Protein AF-A0A1M7SKA7-F1 (afdb_monomer)

Foldseek 3Di:
DPPPPVVVVVVVVVVVVVVVCPPDPPPPPPPPPVPPQPPCNVCVVPDPDDDDDPPDDPDDDPPDDDPDPVRVVVVVVVVVVVVVVVVVVVVD

Mean predicted aligned error: 21.11 Å

Organism: NCBI:txid198312

Structure (mmCIF, N/CA/C/O backbone):
data_AF-A0A1M7SKA7-F1
#
_entry.id   AF-A0A1M7SKA7-F1
#
loop_
_atom_site.group_PDB
_atom_site.id
_atom_site.type_symbol
_atom_site.label_atom_id
_atom_site.label_alt_id
_atom_site.label_comp_id
_atom_site.label_asym_id
_atom_site.label_entity_id
_atom_site.label_seq_id
_atom_site.pdbx_PDB_ins_code
_atom_site.Cartn_x
_atom_site.Cartn_y
_atom_site.Cartn_z
_atom_site.occupancy
_atom_site.B_iso_or_equiv
_atom_site.auth_seq_id
_atom_site.auth_comp_id
_atom_site.auth_asym_id
_atom_site.auth_atom_id
_atom_site.pdbx_PDB_model_num
ATOM 1 N N . MET A 1 1 ? 56.847 -32.727 5.640 1.00 48.59 1 MET A N 1
ATOM 2 C CA . MET A 1 1 ? 57.037 -31.491 4.846 1.00 48.59 1 MET A CA 1
ATOM 3 C C . MET A 1 1 ? 55.929 -31.414 3.794 1.00 48.59 1 MET A C 1
ATOM 5 O O . MET A 1 1 ? 56.081 -32.016 2.743 1.00 48.59 1 MET A O 1
ATOM 9 N N . LYS A 1 2 ? 54.770 -30.818 4.116 1.00 53.91 2 LYS A N 1
ATOM 10 C CA . LYS A 1 2 ? 53.616 -30.645 3.194 1.00 53.91 2 LYS A CA 1
ATOM 11 C C . LYS A 1 2 ? 52.680 -29.482 3.579 1.0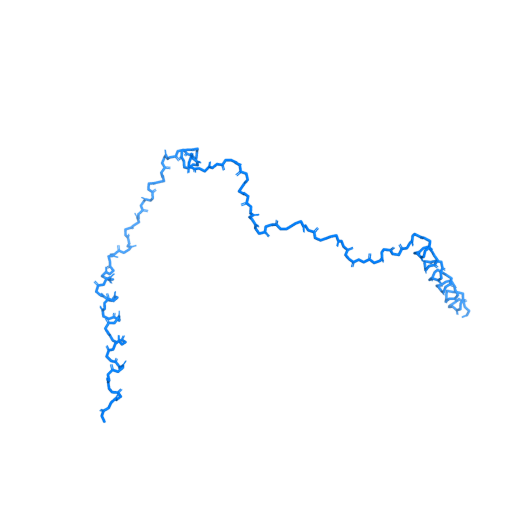0 53.91 2 LYS A C 1
ATOM 13 O O . LYS A 1 2 ? 51.654 -29.295 2.947 1.00 53.91 2 LYS A O 1
ATOM 18 N N . THR A 1 3 ? 53.026 -28.693 4.597 1.00 56.12 3 THR A N 1
ATOM 19 C CA . THR A 1 3 ? 52.176 -27.609 5.123 1.00 56.12 3 THR A CA 1
ATOM 20 C C . THR A 1 3 ? 52.711 -26.206 4.826 1.00 56.12 3 THR A C 1
ATOM 22 O O . THR A 1 3 ? 52.071 -25.228 5.187 1.00 56.12 3 THR A O 1
ATOM 25 N N . CYS A 1 4 ? 53.849 -26.074 4.136 1.00 56.56 4 CYS A N 1
ATOM 26 C CA . CYS A 1 4 ? 54.456 -24.766 3.855 1.00 56.56 4 CYS A CA 1
ATOM 27 C C . CYS A 1 4 ? 53.928 -24.089 2.576 1.00 56.56 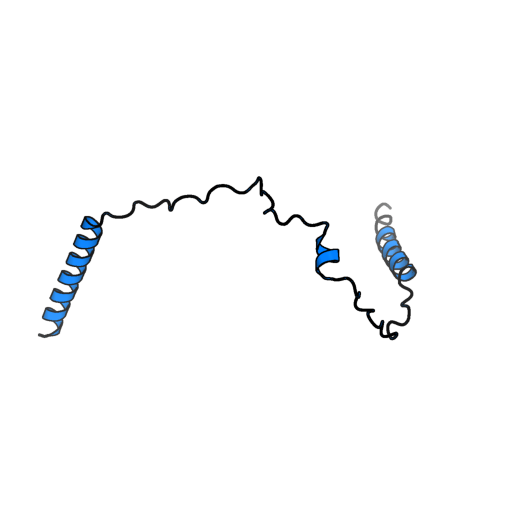4 CYS A C 1
ATOM 29 O O . CYS A 1 4 ? 54.203 -22.915 2.369 1.00 56.56 4 CYS A O 1
ATOM 31 N N . THR A 1 5 ? 53.159 -24.788 1.734 1.00 58.03 5 THR A N 1
ATOM 32 C CA . THR A 1 5 ? 52.701 -24.259 0.433 1.00 58.03 5 THR A CA 1
ATOM 33 C C . THR A 1 5 ? 51.522 -23.284 0.551 1.00 58.03 5 THR A C 1
ATOM 35 O O . THR A 1 5 ? 51.346 -22.432 -0.311 1.00 58.03 5 THR A O 1
ATOM 38 N N . ASN A 1 6 ? 50.749 -23.336 1.641 1.00 54.72 6 ASN A N 1
ATOM 39 C CA . ASN A 1 6 ? 49.543 -22.508 1.787 1.00 54.72 6 ASN A CA 1
ATOM 40 C C . ASN A 1 6 ? 49.825 -21.089 2.311 1.00 54.72 6 ASN A C 1
ATOM 42 O O . ASN A 1 6 ? 48.977 -20.214 2.180 1.00 54.72 6 ASN A O 1
ATOM 46 N N . LEU A 1 7 ? 51.006 -20.839 2.893 1.00 56.47 7 LEU A N 1
ATOM 47 C CA . LEU A 1 7 ? 51.341 -19.533 3.475 1.00 56.47 7 LEU A CA 1
ATOM 48 C C . LEU A 1 7 ? 51.777 -18.507 2.410 1.00 56.47 7 LEU A C 1
ATOM 50 O O . LEU A 1 7 ? 51.608 -17.307 2.595 1.00 56.47 7 LEU A O 1
ATOM 54 N N . THR A 1 8 ? 52.313 -18.964 1.276 1.00 57.94 8 THR A N 1
ATOM 55 C CA . THR A 1 8 ? 52.865 -18.085 0.230 1.00 57.94 8 THR A CA 1
ATOM 56 C C . THR A 1 8 ? 51.781 -17.376 -0.592 1.00 57.94 8 THR A C 1
ATOM 58 O O . THR A 1 8 ? 52.014 -16.280 -1.093 1.00 57.94 8 THR A O 1
ATOM 61 N N . ILE A 1 9 ? 50.578 -17.950 -0.689 1.00 58.59 9 ILE A N 1
ATOM 62 C CA . ILE A 1 9 ? 49.481 -17.396 -1.504 1.00 58.59 9 ILE A CA 1
ATOM 63 C C . ILE A 1 9 ? 48.879 -16.130 -0.867 1.00 58.59 9 ILE A C 1
ATOM 65 O O . ILE A 1 9 ? 48.485 -15.217 -1.586 1.00 58.59 9 ILE A O 1
ATOM 69 N N . LEU A 1 10 ? 48.880 -16.020 0.467 1.00 56.41 10 LEU A N 1
ATOM 70 C CA . LEU A 1 10 ? 48.329 -14.857 1.177 1.00 56.41 10 LEU A CA 1
ATOM 71 C C . LEU A 1 10 ? 49.213 -13.599 1.051 1.00 56.41 10 LEU A C 1
ATOM 73 O O . LEU A 1 10 ? 48.710 -12.482 1.066 1.00 56.41 10 LEU A O 1
ATOM 77 N N . VAL A 1 11 ? 50.533 -13.763 0.912 1.00 59.84 11 VAL A N 1
ATOM 78 C CA . VAL A 1 11 ? 51.482 -12.636 0.798 1.00 59.84 11 VAL A CA 1
ATOM 79 C C . VAL A 1 11 ? 51.496 -12.032 -0.610 1.00 59.84 11 VAL A C 1
ATOM 81 O O . VAL A 1 11 ? 51.723 -10.832 -0.761 1.00 59.84 11 VAL A O 1
ATOM 84 N N . GLY A 1 12 ? 51.219 -12.835 -1.643 1.00 56.84 12 GLY A N 1
ATOM 85 C CA . GLY A 1 12 ? 51.199 -12.366 -3.030 1.00 56.84 12 GLY A CA 1
ATOM 86 C C . GLY A 1 12 ? 50.094 -11.345 -3.308 1.00 56.84 12 GLY A C 1
ATOM 87 O O . GLY A 1 12 ? 50.342 -10.353 -3.987 1.00 56.84 12 GLY A O 1
ATOM 88 N N . THR A 1 13 ? 48.904 -11.536 -2.731 1.00 58.47 13 THR A N 1
ATOM 89 C CA . THR A 1 13 ? 47.748 -10.653 -2.962 1.00 58.47 13 THR A CA 1
ATOM 90 C C . THR A 1 13 ? 47.901 -9.285 -2.293 1.00 58.47 13 THR A C 1
ATOM 92 O O . THR A 1 13 ? 47.480 -8.273 -2.852 1.00 58.47 13 THR A O 1
ATOM 95 N N . ALA A 1 14 ? 48.568 -9.226 -1.135 1.00 58.22 14 ALA A N 1
ATOM 96 C CA . ALA A 1 14 ? 48.870 -7.969 -0.450 1.00 58.22 14 ALA A CA 1
ATOM 97 C C . ALA A 1 14 ? 49.903 -7.120 -1.218 1.00 58.22 14 ALA A C 1
ATOM 99 O O . ALA A 1 14 ? 49.749 -5.902 -1.308 1.00 58.22 14 ALA A O 1
ATOM 100 N N . LEU A 1 15 ? 50.919 -7.750 -1.827 1.00 57.19 15 LEU A N 1
ATOM 101 C CA . LEU A 1 15 ? 51.903 -7.037 -2.655 1.00 57.19 15 LEU A CA 1
ATOM 102 C C . LEU A 1 15 ? 51.311 -6.555 -3.990 1.00 57.19 15 LEU A C 1
ATOM 104 O O . LEU A 1 15 ? 51.686 -5.481 -4.456 1.00 57.19 15 LEU A O 1
ATOM 108 N N . THR A 1 16 ? 50.367 -7.291 -4.592 1.00 58.44 16 THR A N 1
ATOM 109 C CA . THR A 1 16 ? 49.684 -6.841 -5.821 1.00 58.44 16 THR A CA 1
ATOM 110 C C . THR A 1 16 ? 48.701 -5.696 -5.576 1.00 58.44 16 THR A C 1
ATOM 112 O O . THR A 1 16 ? 48.553 -4.848 -6.451 1.00 58.44 16 THR A O 1
ATOM 115 N N . LEU A 1 17 ? 48.079 -5.615 -4.391 1.00 53.59 17 LEU A N 1
ATOM 116 C CA . LEU A 1 17 ? 47.268 -4.450 -4.007 1.00 53.59 17 LEU A CA 1
ATOM 117 C C . LEU A 1 17 ? 48.136 -3.212 -3.746 1.00 53.59 17 LEU A C 1
ATOM 119 O O . LEU A 1 17 ? 47.762 -2.115 -4.145 1.00 53.59 17 LEU A O 1
ATOM 123 N N . ALA A 1 18 ? 49.319 -3.382 -3.148 1.00 55.66 18 ALA A N 1
ATOM 124 C CA . ALA A 1 18 ? 50.261 -2.281 -2.939 1.00 55.66 18 ALA A CA 1
ATOM 125 C C . ALA A 1 18 ? 50.892 -1.767 -4.252 1.00 55.66 18 ALA A C 1
ATOM 127 O O . ALA A 1 18 ? 51.275 -0.604 -4.335 1.00 55.66 18 ALA A O 1
ATOM 128 N N . ALA A 1 19 ? 50.971 -2.603 -5.294 1.00 53.59 19 ALA A N 1
ATOM 129 C CA . ALA A 1 19 ? 51.449 -2.207 -6.622 1.00 53.59 19 ALA A CA 1
ATOM 130 C C . ALA A 1 19 ? 50.352 -1.621 -7.537 1.00 53.59 19 ALA A C 1
ATOM 132 O O . ALA A 1 19 ? 50.674 -1.022 -8.560 1.00 53.59 19 ALA A O 1
ATOM 133 N N . CYS A 1 20 ? 49.072 -1.756 -7.172 1.00 57.38 20 CYS A N 1
ATOM 134 C CA . CYS A 1 20 ? 47.930 -1.124 -7.849 1.00 57.38 20 CYS A CA 1
ATOM 135 C C . CYS A 1 20 ? 47.339 0.036 -7.018 1.00 57.38 20 CYS A C 1
ATOM 137 O O . CYS A 1 20 ? 46.184 0.411 -7.181 1.00 57.38 20 CYS A O 1
ATOM 139 N N . GLY A 1 21 ? 48.134 0.584 -6.097 1.00 57.34 21 GLY A N 1
ATOM 140 C CA . GLY A 1 21 ? 47.725 1.622 -5.155 1.00 57.34 21 GLY A CA 1
ATOM 141 C C . GLY A 1 21 ? 48.887 2.537 -4.793 1.00 57.34 21 GLY A C 1
ATOM 142 O O . GLY A 1 21 ? 49.104 2.825 -3.620 1.00 57.34 21 GLY A O 1
ATOM 143 N N . SER A 1 22 ? 49.662 2.973 -5.793 1.00 52.19 22 SER A N 1
ATOM 144 C CA . SER A 1 22 ? 50.428 4.210 -5.645 1.00 52.19 22 SER A CA 1
ATOM 145 C C . SER A 1 22 ? 49.388 5.305 -5.469 1.00 52.19 22 SER A C 1
ATOM 147 O O . SER A 1 22 ? 48.756 5.686 -6.449 1.00 52.19 22 SER A O 1
ATOM 149 N N . SER A 1 23 ? 49.138 5.708 -4.224 1.00 62.06 23 SER A N 1
ATOM 150 C CA . SER A 1 23 ? 48.251 6.814 -3.893 1.00 62.06 23 SER A CA 1
ATOM 151 C C . SER A 1 23 ? 48.713 8.046 -4.663 1.00 62.06 23 SER A C 1
ATOM 153 O O . SER A 1 23 ? 49.666 8.712 -4.264 1.00 62.06 23 SER A O 1
ATOM 155 N N . ASP A 1 24 ? 48.074 8.294 -5.802 1.00 60.62 24 ASP A N 1
ATOM 156 C CA . ASP A 1 24 ? 48.073 9.602 -6.427 1.00 60.62 24 ASP A CA 1
ATOM 157 C C . ASP A 1 24 ? 47.493 10.566 -5.389 1.00 60.62 24 ASP A C 1
ATOM 159 O O . ASP A 1 24 ? 46.558 10.222 -4.659 1.00 60.62 24 ASP A O 1
ATOM 163 N N . ASP A 1 25 ? 48.147 11.707 -5.225 1.00 58.56 25 ASP A N 1
ATOM 164 C CA . ASP A 1 25 ? 47.822 12.708 -4.221 1.00 58.56 25 ASP A CA 1
ATOM 165 C C . ASP A 1 25 ? 46.348 13.128 -4.365 1.00 58.56 25 ASP A C 1
ATOM 167 O O . ASP A 1 25 ? 45.980 13.908 -5.239 1.00 58.56 25 ASP A O 1
ATOM 171 N N . ALA A 1 26 ? 45.479 12.587 -3.507 1.00 58.81 26 ALA A N 1
ATOM 172 C CA . ALA A 1 26 ? 44.034 12.823 -3.544 1.00 58.81 26 ALA A CA 1
ATOM 173 C C . ALA A 1 26 ? 43.639 14.236 -3.061 1.00 58.81 26 ALA A C 1
ATOM 175 O O . ALA A 1 26 ? 42.499 14.450 -2.654 1.00 58.81 26 ALA A O 1
ATOM 176 N N . SER A 1 27 ? 44.575 15.191 -3.061 1.00 61.72 27 SER A N 1
ATOM 177 C CA . SER A 1 27 ? 44.328 16.588 -2.687 1.00 61.72 27 SER A CA 1
ATOM 178 C C . SER A 1 27 ? 43.986 17.467 -3.890 1.00 61.72 27 SER A C 1
ATOM 180 O O . SER A 1 27 ? 43.755 18.666 -3.725 1.00 61.72 27 SER A O 1
ATOM 182 N N . VAL A 1 28 ? 43.941 16.907 -5.102 1.00 63.88 28 VAL A N 1
ATOM 183 C CA . VAL A 1 28 ? 43.313 17.590 -6.233 1.00 63.88 28 VAL A CA 1
ATOM 184 C C . VAL A 1 28 ? 41.805 17.519 -6.016 1.00 63.88 28 VAL A C 1
ATOM 186 O O . VAL A 1 28 ? 41.198 16.471 -6.222 1.00 63.88 28 VAL A O 1
ATOM 189 N N . GLU A 1 29 ? 41.198 18.628 -5.584 1.00 65.00 29 GLU A N 1
ATOM 190 C CA . GLU A 1 29 ? 39.745 18.795 -5.652 1.00 65.00 29 GLU A CA 1
ATOM 191 C C . GLU A 1 29 ? 39.340 18.622 -7.116 1.00 65.00 29 GLU A C 1
ATOM 193 O O . GLU A 1 29 ? 39.524 19.515 -7.947 1.00 65.00 29 GLU A O 1
ATOM 198 N N . ALA A 1 30 ? 38.849 17.433 -7.456 1.00 64.94 30 ALA A N 1
ATOM 199 C CA . ALA A 1 30 ? 38.168 17.214 -8.710 1.00 64.94 30 ALA A CA 1
ATOM 200 C C . ALA A 1 30 ? 36.941 18.126 -8.683 1.00 64.94 30 ALA A C 1
ATOM 202 O O . ALA A 1 30 ? 35.947 17.810 -8.028 1.00 64.94 30 ALA A O 1
ATOM 203 N N . THR A 1 31 ? 37.016 19.276 -9.358 1.00 64.50 31 THR A N 1
ATOM 204 C CA . THR A 1 31 ? 35.814 20.002 -9.760 1.00 64.50 31 THR A CA 1
ATOM 205 C C . THR A 1 31 ? 35.006 18.999 -10.557 1.00 64.50 31 THR A C 1
ATOM 207 O O . THR A 1 31 ? 35.374 18.656 -11.680 1.00 64.50 31 THR A O 1
ATOM 210 N N . ALA A 1 32 ? 33.958 18.458 -9.941 1.00 64.62 32 ALA A N 1
ATOM 211 C CA . ALA A 1 32 ? 32.962 17.719 -10.675 1.00 64.62 32 ALA A CA 1
ATOM 212 C C . ALA A 1 32 ? 32.411 18.714 -11.695 1.00 64.62 32 ALA A C 1
ATOM 214 O O . ALA A 1 32 ? 31.692 19.640 -11.322 1.00 64.62 32 ALA A O 1
ATOM 215 N N . ASP A 1 33 ? 32.809 18.562 -12.959 1.00 64.56 33 ASP A N 1
ATOM 216 C CA . ASP A 1 33 ? 32.034 19.075 -14.077 1.00 64.56 33 ASP A CA 1
ATOM 217 C C . ASP A 1 33 ? 30.679 18.400 -13.922 1.00 64.56 33 ASP A C 1
ATOM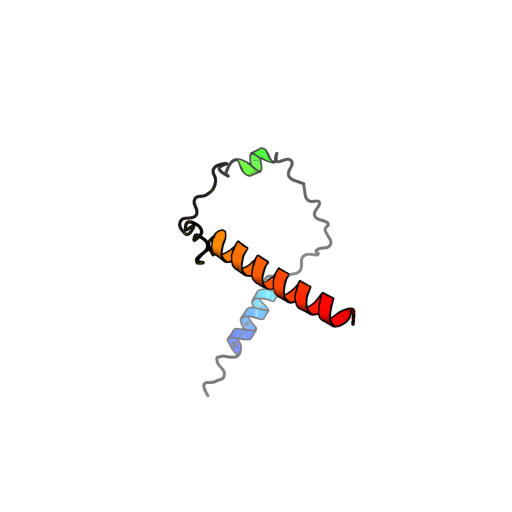 219 O O . ASP A 1 33 ? 30.487 17.241 -14.300 1.00 64.56 33 ASP A O 1
ATOM 223 N N . THR A 1 34 ? 29.774 19.073 -13.211 1.00 67.81 34 THR A N 1
ATOM 224 C CA . THR A 1 34 ? 28.393 18.648 -13.097 1.00 67.81 34 THR A CA 1
ATOM 225 C C . THR A 1 34 ? 27.914 18.599 -14.526 1.00 67.81 34 THR A C 1
ATOM 227 O O . THR A 1 34 ? 27.811 19.640 -15.170 1.00 67.81 34 THR A O 1
ATOM 230 N N . VAL A 1 35 ? 27.756 17.382 -15.036 1.00 70.25 35 VAL A N 1
ATOM 231 C CA . VAL A 1 35 ? 27.311 17.134 -16.397 1.00 70.25 35 VAL A CA 1
ATOM 232 C C . VAL A 1 35 ? 26.119 18.044 -16.676 1.00 70.25 35 VAL A C 1
ATOM 234 O O . VAL A 1 35 ? 25.066 17.900 -16.063 1.00 70.25 35 VAL A O 1
ATOM 237 N N . GLU A 1 36 ? 26.297 18.977 -17.612 1.00 72.44 36 GLU A N 1
ATOM 238 C CA . GLU A 1 36 ? 25.240 19.774 -18.258 1.00 72.44 36 GLU A CA 1
ATOM 239 C C . GLU A 1 36 ? 24.372 18.865 -19.157 1.00 72.44 36 GLU A C 1
ATOM 241 O O . GLU A 1 36 ? 23.932 19.257 -20.232 1.00 72.44 36 GLU A O 1
ATOM 246 N N . MET A 1 37 ? 24.193 17.602 -18.762 1.00 73.12 37 MET A N 1
ATOM 247 C CA . MET A 1 37 ? 23.342 16.642 -19.438 1.00 73.12 37 MET A CA 1
ATOM 248 C C . MET A 1 37 ? 21.950 16.795 -18.826 1.00 73.12 37 MET A C 1
ATOM 250 O O . MET A 1 37 ? 21.794 16.554 -17.622 1.00 73.12 37 MET A O 1
ATOM 254 N N . PRO A 1 38 ? 20.950 17.240 -19.606 1.00 80.69 38 PRO A N 1
ATOM 255 C CA . PRO A 1 38 ? 19.584 17.358 -19.127 1.00 80.69 38 PRO A CA 1
ATOM 256 C C . PRO A 1 38 ? 19.120 16.034 -18.516 1.00 80.69 38 PRO A C 1
ATOM 258 O O . PRO A 1 38 ? 19.461 14.961 -19.015 1.00 80.69 38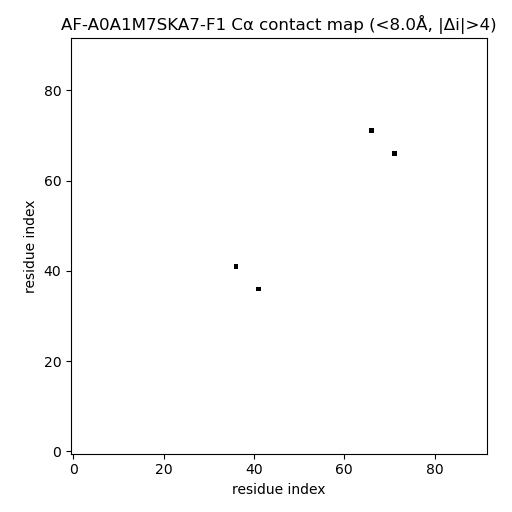 PRO A O 1
ATOM 261 N N . ALA A 1 39 ? 18.325 16.103 -17.446 1.00 80.62 39 ALA A N 1
ATOM 262 C CA . ALA A 1 39 ? 17.813 14.909 -16.772 1.00 80.62 39 ALA A CA 1
ATOM 263 C C . ALA A 1 39 ? 17.087 13.969 -17.750 1.00 80.62 39 ALA A C 1
ATOM 265 O O . ALA A 1 39 ? 17.203 12.754 -17.634 1.00 80.62 39 ALA A O 1
ATOM 266 N N . ASP A 1 40 ? 16.408 14.536 -18.745 1.00 77.69 40 ASP A N 1
ATOM 267 C CA . ASP A 1 40 ? 15.703 13.801 -19.792 1.00 77.69 40 ASP A CA 1
ATOM 268 C C . ASP A 1 40 ? 16.647 12.954 -20.668 1.00 77.69 40 ASP A C 1
ATOM 270 O O . ASP A 1 40 ? 16.323 11.816 -20.990 1.00 77.69 40 ASP A O 1
ATOM 274 N N . GLU A 1 41 ? 17.846 13.454 -20.990 1.00 80.31 41 GLU A N 1
ATOM 275 C CA . GLU A 1 41 ? 18.850 12.716 -21.778 1.00 80.31 41 GLU A CA 1
ATOM 276 C C . GLU A 1 41 ? 19.445 11.549 -20.973 1.00 80.31 41 GLU A C 1
ATOM 278 O O . GLU A 1 41 ? 19.711 10.476 -21.510 1.00 80.31 41 GLU A O 1
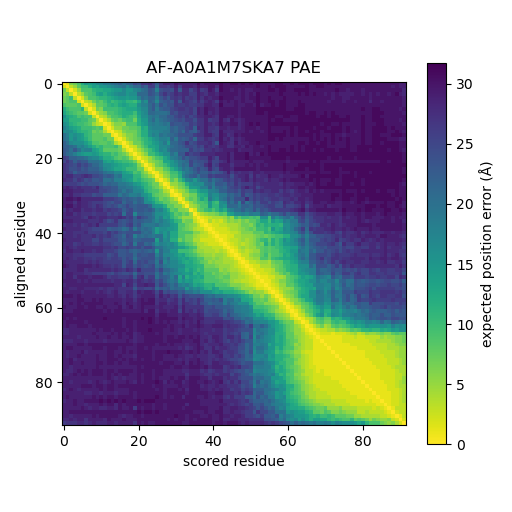ATOM 283 N N . ALA A 1 42 ? 19.574 11.704 -19.652 1.00 79.75 42 ALA A N 1
ATOM 284 C CA . ALA A 1 42 ? 20.015 10.620 -18.775 1.00 79.75 42 ALA A CA 1
ATOM 285 C C . ALA A 1 42 ? 18.974 9.490 -18.635 1.00 79.75 42 ALA A C 1
ATOM 287 O O . ALA A 1 42 ? 19.336 8.359 -18.303 1.00 79.75 42 ALA A O 1
ATOM 288 N N . LEU A 1 43 ? 17.692 9.790 -18.866 1.00 82.56 43 LEU A N 1
ATOM 289 C CA . LEU A 1 43 ? 16.576 8.857 -18.703 1.00 82.56 43 LEU A CA 1
ATOM 290 C C . LEU A 1 43 ? 16.087 8.254 -20.030 1.00 82.56 43 LEU A C 1
ATOM 292 O O . LEU A 1 43 ? 15.257 7.355 -19.992 1.00 82.56 43 LEU A O 1
ATOM 296 N N . GLU A 1 44 ? 16.617 8.675 -21.186 1.00 85.25 44 GLU A N 1
ATOM 297 C CA . GLU A 1 44 ? 16.149 8.237 -22.517 1.00 85.25 44 GLU A CA 1
ATOM 298 C C . GLU A 1 44 ? 16.212 6.709 -22.720 1.00 85.25 44 GLU A C 1
ATOM 300 O O . GLU A 1 44 ? 15.395 6.128 -23.431 1.00 85.25 44 GLU A O 1
ATOM 305 N N . ALA A 1 45 ? 17.157 6.029 -22.067 1.00 82.06 45 ALA A N 1
ATOM 306 C CA . ALA A 1 45 ? 17.299 4.572 -22.138 1.00 82.06 45 ALA A CA 1
ATOM 307 C C . ALA A 1 45 ? 16.348 3.798 -21.200 1.00 82.06 45 ALA A C 1
ATOM 309 O O . ALA A 1 45 ? 16.367 2.564 -21.197 1.00 82.06 45 ALA A O 1
ATOM 310 N N . ILE A 1 46 ? 15.559 4.493 -20.377 1.00 84.69 46 ILE A N 1
ATOM 311 C CA . ILE A 1 46 ? 14.672 3.908 -19.369 1.00 84.69 46 ILE A CA 1
ATOM 312 C C . ILE A 1 46 ? 13.232 4.024 -19.869 1.00 84.69 46 ILE A C 1
ATOM 314 O O . ILE A 1 46 ? 12.775 5.107 -20.218 1.00 84.69 46 ILE A O 1
ATOM 318 N N . SER A 1 47 ? 12.510 2.902 -19.895 1.00 83.88 47 SER A N 1
ATOM 319 C CA . SER A 1 47 ? 11.081 2.924 -20.224 1.00 83.88 47 SER A CA 1
ATOM 320 C C . SER A 1 47 ? 10.262 3.487 -19.061 1.00 83.88 47 SER A C 1
ATOM 322 O O . SER A 1 47 ? 10.566 3.210 -17.901 1.00 83.88 47 SER A O 1
ATOM 324 N N . GLU A 1 48 ? 9.203 4.237 -19.374 1.00 80.12 48 GLU A N 1
ATOM 325 C CA . GLU A 1 48 ? 8.219 4.717 -18.391 1.00 80.12 48 GLU A CA 1
ATOM 326 C C . GLU A 1 48 ? 7.264 3.617 -17.905 1.00 80.12 48 GLU A C 1
ATOM 328 O O . GLU A 1 48 ? 6.615 3.765 -16.868 1.00 80.12 48 GLU A O 1
ATOM 333 N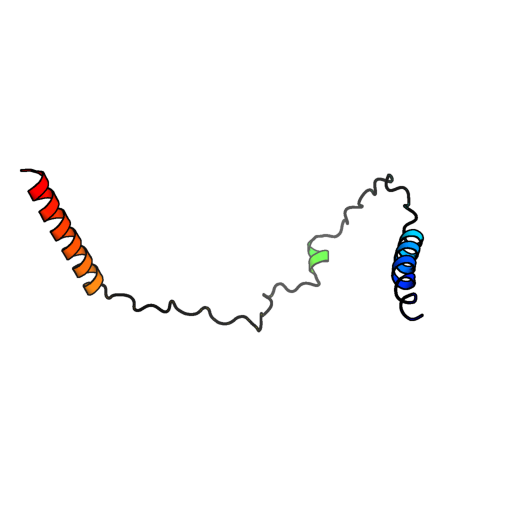 N . ASP A 1 49 ? 7.188 2.510 -18.645 1.00 84.81 49 ASP A N 1
ATOM 334 C CA . ASP A 1 49 ? 6.385 1.360 -18.262 1.00 84.81 49 ASP A CA 1
ATOM 335 C C . ASP A 1 49 ? 6.898 0.741 -16.960 1.00 84.81 49 ASP A C 1
ATOM 337 O O . ASP A 1 49 ? 8.101 0.558 -16.748 1.00 84.81 49 ASP A O 1
ATOM 341 N N . ALA A 1 50 ? 5.959 0.361 -16.094 1.00 81.25 50 ALA A N 1
ATOM 342 C CA . ALA A 1 50 ? 6.284 -0.427 -14.919 1.00 81.25 50 ALA A CA 1
ATOM 343 C C . ALA A 1 50 ? 6.921 -1.753 -15.360 1.00 81.25 50 ALA A C 1
ATOM 345 O O . ALA A 1 50 ? 6.359 -2.482 -16.177 1.00 81.25 50 ALA A O 1
ATOM 346 N N . ALA A 1 51 ? 8.090 -2.069 -14.806 1.00 86.12 51 ALA A N 1
ATOM 347 C CA . ALA A 1 51 ? 8.718 -3.359 -15.037 1.00 86.12 51 ALA A CA 1
ATOM 348 C C . ALA A 1 51 ? 7.821 -4.473 -14.476 1.00 86.12 51 ALA A C 1
ATOM 350 O O . ALA A 1 51 ? 7.450 -4.442 -13.302 1.00 86.12 51 ALA A O 1
ATOM 351 N N . GLU A 1 52 ? 7.482 -5.451 -15.316 1.00 85.75 52 GLU A N 1
ATOM 352 C CA . GLU A 1 52 ? 6.792 -6.659 -14.870 1.00 85.75 52 GLU A CA 1
ATOM 353 C C . GLU A 1 52 ? 7.732 -7.475 -13.975 1.00 85.75 52 GLU A C 1
ATOM 355 O O . GLU A 1 52 ? 8.828 -7.860 -14.391 1.00 85.75 52 GLU A O 1
ATOM 360 N N . ASP A 1 53 ? 7.301 -7.738 -12.743 1.00 87.00 53 ASP A N 1
ATOM 361 C CA . ASP A 1 53 ? 7.975 -8.664 -11.840 1.00 87.00 53 ASP A CA 1
ATOM 362 C C . ASP A 1 53 ? 7.348 -10.062 -12.005 1.00 87.00 53 ASP A C 1
ATOM 364 O O . ASP A 1 53 ? 6.199 -10.262 -11.603 1.00 87.00 53 ASP A O 1
ATOM 368 N N . PRO A 1 54 ? 8.058 -11.042 -12.598 1.00 83.56 54 PRO A N 1
ATOM 369 C CA . PRO A 1 54 ? 7.523 -12.386 -12.806 1.00 83.56 54 PRO A CA 1
ATOM 370 C C . PRO A 1 54 ? 7.346 -13.178 -11.502 1.00 83.56 54 PRO A C 1
ATOM 372 O O . PRO A 1 54 ? 6.695 -14.225 -11.526 1.00 83.56 54 PRO A O 1
ATOM 375 N N . GLU A 1 55 ? 7.924 -12.723 -10.386 1.00 88.12 55 GLU A N 1
ATOM 376 C CA . GLU A 1 55 ? 7.743 -13.326 -9.061 1.00 88.12 55 GLU A CA 1
ATOM 377 C C . GLU A 1 55 ? 6.614 -12.661 -8.259 1.00 88.12 55 GLU A C 1
ATOM 379 O O . GLU A 1 55 ? 6.248 -13.155 -7.187 1.00 88.12 55 GLU A O 1
ATOM 384 N N . ALA A 1 56 ? 6.014 -11.580 -8.772 1.00 85.31 56 ALA A N 1
ATOM 385 C CA . ALA A 1 56 ? 4.864 -10.953 -8.138 1.00 85.31 56 ALA A CA 1
ATOM 386 C C . ALA A 1 56 ? 3.639 -11.878 -8.210 1.00 85.31 56 ALA A C 1
ATOM 388 O O . ALA A 1 56 ? 3.020 -12.072 -9.255 1.00 85.31 56 ALA A O 1
ATOM 389 N N . THR A 1 57 ? 3.271 -12.438 -7.061 1.00 81.69 57 THR A N 1
ATOM 390 C CA . THR A 1 57 ? 1.997 -13.130 -6.844 1.00 81.69 57 THR A CA 1
ATOM 391 C C . THR A 1 57 ? 0.956 -12.148 -6.306 1.00 81.69 57 THR A C 1
ATOM 393 O O . THR A 1 57 ? 1.304 -11.200 -5.598 1.00 81.69 57 THR A O 1
ATOM 396 N N . GLU A 1 58 ? -0.327 -12.366 -6.614 1.00 78.12 58 GLU A N 1
ATOM 397 C CA . GLU A 1 58 ? -1.417 -11.632 -5.963 1.00 78.12 58 GLU A CA 1
ATOM 398 C C . GLU A 1 58 ? -1.298 -11.774 -4.438 1.00 78.12 58 GLU A C 1
ATOM 400 O O . GLU A 1 58 ? -0.959 -12.845 -3.927 1.00 78.12 58 GLU A O 1
ATOM 405 N N . ALA A 1 59 ? -1.530 -10.674 -3.715 1.00 77.12 59 ALA A N 1
ATOM 406 C CA . ALA A 1 59 ? -1.528 -10.686 -2.260 1.00 77.12 59 ALA A CA 1
ATOM 407 C C . ALA A 1 59 ? -2.648 -11.604 -1.757 1.00 77.12 59 ALA A C 1
ATOM 409 O O . ALA A 1 59 ? -3.796 -11.473 -2.186 1.00 77.12 59 ALA A O 1
ATOM 410 N N . ASP A 1 60 ? -2.308 -12.507 -0.840 1.00 75.69 60 ASP A N 1
ATOM 411 C CA . ASP A 1 60 ? -3.274 -13.426 -0.251 1.00 75.69 60 ASP A CA 1
ATOM 412 C C . ASP A 1 60 ? -4.368 -12.636 0.487 1.00 75.69 60 ASP A C 1
ATOM 414 O O . ASP A 1 60 ? -4.092 -11.649 1.183 1.00 75.69 60 ASP A O 1
ATOM 418 N N . ALA A 1 61 ? -5.627 -13.038 0.304 1.00 74.88 61 ALA A N 1
ATOM 419 C CA . ALA A 1 61 ? -6.727 -12.479 1.079 1.00 74.88 61 ALA A CA 1
ATOM 420 C C . ALA A 1 61 ? -6.486 -12.794 2.566 1.00 74.88 61 ALA A C 1
ATOM 422 O O . ALA A 1 61 ? -5.892 -13.823 2.875 1.00 74.88 61 ALA A O 1
ATOM 423 N N . PRO A 1 62 ? -6.926 -11.950 3.516 1.00 75.69 62 PRO A N 1
ATOM 424 C CA . PRO A 1 62 ? -6.737 -12.262 4.926 1.00 75.69 62 PRO A CA 1
ATOM 425 C C . PRO A 1 62 ? -7.392 -13.611 5.256 1.00 75.69 62 PRO A C 1
ATOM 427 O O . PRO A 1 62 ? -8.618 -13.727 5.270 1.00 75.69 62 PRO A O 1
ATOM 430 N N . GLU A 1 63 ? -6.569 -14.626 5.524 1.00 68.56 63 GLU A N 1
ATOM 431 C CA . GLU A 1 63 ? -7.015 -15.922 6.025 1.00 68.56 63 GLU A CA 1
ATOM 432 C C . GLU A 1 63 ? -7.468 -15.754 7.480 1.00 68.56 63 GLU A C 1
ATOM 434 O O . GLU A 1 63 ? -6.688 -15.814 8.432 1.00 68.56 63 GLU A O 1
ATOM 439 N N . GLY A 1 64 ? -8.758 -15.489 7.655 1.00 70.75 64 GLY A N 1
ATOM 440 C CA . GLY A 1 64 ? -9.406 -15.430 8.953 1.00 70.75 64 GLY A CA 1
ATOM 441 C C . GLY A 1 64 ? -10.911 -15.556 8.792 1.00 70.75 64 GLY A C 1
ATOM 442 O O . GLY A 1 64 ? -11.507 -14.884 7.952 1.00 70.75 64 GLY A O 1
ATOM 443 N N . ASP A 1 65 ? -11.525 -16.413 9.607 1.00 70.44 65 ASP A N 1
ATOM 444 C CA . ASP A 1 65 ? -12.979 -16.466 9.740 1.00 70.44 65 ASP A CA 1
ATOM 445 C C . ASP A 1 65 ? -13.420 -15.128 10.349 1.00 70.44 65 ASP A C 1
ATOM 447 O O . ASP A 1 65 ? -13.225 -14.858 11.538 1.00 70.44 65 ASP A O 1
ATOM 451 N N . ALA A 1 66 ? -13.890 -14.216 9.499 1.00 73.56 66 ALA A N 1
ATOM 452 C CA . ALA A 1 66 ? -14.423 -12.948 9.955 1.00 73.56 66 ALA A CA 1
ATOM 453 C C . ALA A 1 66 ? -15.697 -13.254 10.745 1.00 73.56 66 ALA A C 1
ATOM 455 O O . ALA A 1 66 ? -16.703 -13.648 10.155 1.00 73.56 66 ALA A O 1
ATOM 456 N N . ALA A 1 67 ? -15.639 -13.084 12.070 1.00 80.00 67 ALA A N 1
ATOM 457 C CA . ALA A 1 67 ? -16.803 -13.244 12.931 1.00 80.00 67 ALA A CA 1
ATOM 458 C C . ALA A 1 67 ? -17.978 -12.456 12.347 1.00 80.00 67 ALA A C 1
ATOM 460 O O . ALA A 1 67 ? -17.824 -11.298 11.930 1.00 80.00 67 ALA A O 1
ATOM 461 N N . SER A 1 68 ? -19.148 -13.088 12.294 1.00 87.25 68 SER A N 1
ATOM 462 C CA . SER A 1 68 ? -20.330 -12.420 11.768 1.00 87.25 68 SER A CA 1
ATOM 463 C C . SER A 1 68 ? -20.653 -11.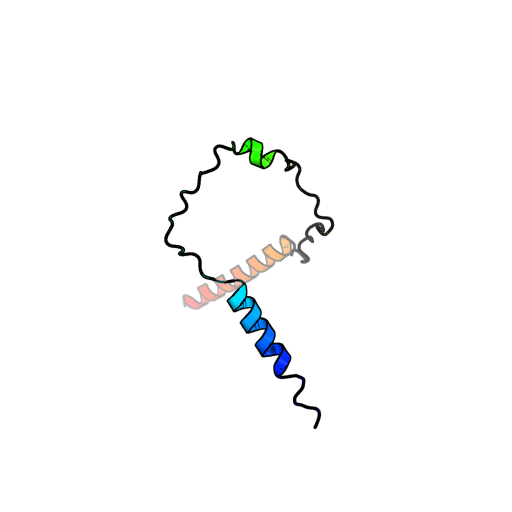180 12.608 1.00 87.25 68 SER A C 1
ATOM 465 O O . SER A 1 68 ? -20.347 -11.105 13.800 1.00 87.25 68 SER A O 1
ATOM 467 N N . ALA A 1 69 ? -21.303 -10.189 11.993 1.00 88.50 69 ALA A N 1
ATOM 468 C CA . ALA A 1 69 ? -21.724 -8.986 12.711 1.00 88.50 69 ALA A CA 1
ATOM 469 C C . ALA A 1 69 ? -22.590 -9.323 13.942 1.00 88.50 69 ALA A C 1
ATOM 471 O O . ALA A 1 69 ? -22.490 -8.655 14.968 1.00 88.50 69 ALA A O 1
ATOM 472 N N . GLU A 1 70 ? -23.385 -10.393 13.855 1.00 92.38 70 GLU A N 1
ATOM 473 C CA . GLU A 1 70 ? -24.224 -10.895 14.944 1.00 92.38 70 GLU A CA 1
ATOM 474 C C . GLU A 1 70 ? -23.391 -11.475 16.099 1.00 92.38 70 GLU A C 1
ATOM 476 O O . GLU A 1 70 ? -23.663 -11.190 17.264 1.00 92.38 70 GLU A O 1
ATOM 481 N N . GLU A 1 71 ? -22.346 -12.256 15.807 1.00 92.62 71 GLU A N 1
ATOM 482 C CA . GLU A 1 71 ? -21.426 -12.775 16.830 1.00 92.62 71 GLU A CA 1
ATOM 483 C C . GLU A 1 71 ? -20.666 -11.648 17.529 1.00 92.62 71 GLU A C 1
ATOM 485 O O . GLU A 1 71 ? -20.562 -11.642 18.757 1.00 92.62 71 GLU A O 1
ATOM 490 N N . ALA A 1 72 ? -20.199 -10.657 16.766 1.00 91.25 72 ALA A N 1
ATOM 491 C CA . ALA A 1 72 ? -19.545 -9.479 17.325 1.00 91.25 72 ALA A CA 1
ATOM 492 C C . ALA A 1 72 ? -20.498 -8.661 18.219 1.00 91.25 72 ALA A C 1
ATOM 494 O O . ALA A 1 72 ? -20.098 -8.193 19.287 1.00 91.25 72 ALA A O 1
ATOM 495 N N . ALA A 1 73 ? -21.764 -8.516 17.814 1.00 93.44 73 ALA A N 1
ATOM 496 C CA . ALA A 1 73 ? -22.780 -7.811 18.591 1.00 93.44 73 ALA A CA 1
ATOM 497 C C . ALA A 1 73 ? -23.119 -8.535 19.903 1.00 93.44 73 ALA A C 1
ATOM 499 O O . ALA A 1 73 ? -23.204 -7.889 20.949 1.00 93.44 73 ALA A O 1
ATOM 500 N N . ASN A 1 74 ? -23.256 -9.864 19.868 1.00 95.81 74 ASN A N 1
ATOM 501 C CA . ASN A 1 74 ? -23.509 -10.664 21.068 1.00 95.81 74 ASN A CA 1
ATOM 502 C C . ASN A 1 74 ? -22.336 -10.581 22.056 1.00 95.81 74 ASN A C 1
ATOM 504 O O . ASN A 1 74 ? -22.553 -10.301 23.233 1.00 95.81 74 ASN A O 1
ATOM 508 N N . ALA A 1 75 ? -21.095 -10.703 21.575 1.00 95.06 75 ALA A N 1
ATOM 509 C CA . ALA A 1 75 ? -19.912 -10.558 22.424 1.00 95.06 75 ALA A CA 1
ATOM 510 C C . ALA A 1 75 ? -19.829 -9.166 23.081 1.00 95.06 75 ALA A C 1
ATOM 512 O O . ALA A 1 75 ? -19.487 -9.044 24.258 1.00 95.06 75 ALA A O 1
ATOM 513 N N . ALA A 1 76 ? -20.178 -8.104 22.347 1.00 94.25 76 ALA A N 1
ATOM 514 C CA . ALA A 1 76 ? -20.228 -6.753 22.900 1.00 94.25 76 ALA A CA 1
ATOM 515 C C . ALA A 1 76 ? -21.327 -6.593 23.968 1.00 94.25 76 ALA A C 1
ATOM 517 O O . ALA A 1 76 ? -21.109 -5.914 24.975 1.00 94.25 76 ALA A O 1
ATOM 518 N N . ALA A 1 77 ? -22.491 -7.219 23.767 1.00 96.31 77 ALA A N 1
ATOM 519 C CA . ALA A 1 77 ? -23.585 -7.204 24.735 1.00 96.31 77 ALA A CA 1
ATOM 520 C C . ALA A 1 77 ? -23.209 -7.922 26.041 1.00 96.31 77 ALA A C 1
ATOM 522 O O . ALA A 1 77 ? -23.483 -7.391 27.119 1.00 96.31 77 ALA A O 1
ATOM 523 N N . ASP A 1 78 ? -22.525 -9.066 25.955 1.00 96.62 78 ASP A N 1
ATOM 524 C CA . ASP A 1 78 ? -22.055 -9.811 27.128 1.00 96.62 78 ASP A CA 1
ATOM 525 C C . ASP A 1 78 ? -21.051 -8.992 27.955 1.00 96.62 78 ASP A C 1
ATOM 527 O O . ASP A 1 78 ? -21.199 -8.869 29.173 1.00 96.62 78 ASP A O 1
ATOM 531 N N . VAL A 1 79 ? -20.083 -8.341 27.300 1.00 96.69 79 VAL A N 1
ATOM 532 C CA . VAL A 1 79 ? -19.111 -7.459 27.974 1.00 96.69 79 VAL A CA 1
ATOM 533 C C . VAL A 1 79 ? -19.805 -6.270 28.645 1.00 96.69 79 VAL A C 1
ATOM 535 O O . VAL A 1 79 ? -19.456 -5.893 29.765 1.00 96.69 79 VAL A O 1
ATOM 538 N N . ALA A 1 80 ? -20.804 -5.675 27.989 1.00 95.56 80 ALA A N 1
ATOM 539 C CA . ALA A 1 80 ? -21.568 -4.571 28.565 1.00 95.56 80 ALA A CA 1
ATOM 540 C C . ALA A 1 80 ? -22.376 -5.008 29.799 1.00 95.56 80 ALA A C 1
ATOM 542 O O . ALA A 1 80 ? -22.440 -4.265 30.782 1.00 95.56 80 ALA A O 1
ATOM 543 N N . ALA A 1 81 ? -22.963 -6.208 29.770 1.00 95.75 81 ALA A N 1
ATOM 544 C CA . ALA A 1 81 ? -23.697 -6.769 30.900 1.00 95.75 81 ALA A CA 1
ATOM 545 C C . ALA A 1 81 ? -22.773 -7.066 32.092 1.00 95.75 81 ALA A C 1
ATOM 547 O O . ALA A 1 81 ? -23.108 -6.724 33.228 1.00 95.75 81 ALA A O 1
ATOM 548 N N . GLU A 1 82 ? -21.591 -7.635 31.840 1.00 95.44 82 GLU A N 1
ATOM 549 C CA . GLU A 1 82 ? -20.589 -7.879 32.881 1.00 95.44 82 GLU A CA 1
ATOM 550 C C . GLU A 1 82 ? -20.118 -6.561 33.516 1.00 95.44 82 GLU A C 1
ATOM 552 O O . GLU A 1 82 ? -20.115 -6.418 34.741 1.00 95.44 82 GLU A O 1
ATOM 557 N N . ALA A 1 83 ? -19.813 -5.553 32.694 1.00 92.12 83 ALA A N 1
ATOM 558 C CA . ALA A 1 83 ? -19.401 -4.236 33.172 1.00 92.12 83 ALA A CA 1
ATOM 559 C C . ALA A 1 83 ? -20.483 -3.555 34.031 1.00 92.12 83 ALA A C 1
ATOM 561 O O . ALA A 1 83 ? -20.163 -2.929 35.044 1.00 92.12 83 ALA A O 1
ATOM 562 N N . ALA A 1 84 ? -21.760 -3.696 33.661 1.00 92.19 84 ALA A N 1
ATOM 563 C CA . ALA A 1 84 ? -22.876 -3.161 34.436 1.00 92.19 84 ALA A CA 1
ATOM 564 C C . ALA A 1 84 ? -23.003 -3.842 35.811 1.00 92.19 84 ALA A C 1
ATOM 566 O O . ALA A 1 84 ? -23.136 -3.151 36.821 1.00 92.19 84 ALA A O 1
ATOM 567 N N . ALA A 1 85 ? -22.883 -5.171 35.869 1.00 90.62 85 ALA A N 1
ATOM 568 C CA . ALA A 1 85 ? -22.943 -5.924 37.124 1.00 90.62 85 ALA A CA 1
ATOM 569 C C . ALA A 1 85 ? -21.792 -5.562 38.084 1.00 90.62 85 ALA A C 1
ATOM 571 O O . ALA A 1 85 ? -21.987 -5.452 39.300 1.00 90.62 85 ALA A O 1
ATOM 572 N N . VAL A 1 86 ? -20.592 -5.327 37.541 1.00 92.44 86 VAL A N 1
ATOM 573 C CA . VAL A 1 86 ? -19.432 -4.860 38.317 1.00 92.44 86 VAL A CA 1
ATOM 574 C C . VAL A 1 86 ? -19.657 -3.442 38.854 1.00 92.44 86 VAL A C 1
ATOM 576 O O . VAL A 1 86 ? -19.324 -3.169 40.006 1.00 92.44 86 VAL A O 1
ATOM 579 N N . ALA A 1 87 ? -20.242 -2.544 38.058 1.00 85.38 87 ALA A N 1
ATOM 580 C CA . ALA A 1 87 ? -20.521 -1.170 38.479 1.00 85.38 87 ALA A CA 1
ATOM 581 C C . ALA A 1 87 ? -21.581 -1.082 39.593 1.00 85.38 87 ALA A C 1
ATOM 583 O O . ALA A 1 87 ? -21.444 -0.262 40.506 1.00 85.38 87 ALA A O 1
ATOM 584 N N . GLU A 1 88 ? -22.608 -1.933 39.540 1.00 85.50 88 GLU A N 1
ATOM 585 C CA . GLU A 1 88 ? -23.640 -2.026 40.581 1.00 85.50 88 GLU A CA 1
ATOM 586 C C . GLU A 1 88 ? -23.044 -2.558 41.893 1.00 85.50 88 GLU A C 1
ATOM 588 O O . GLU A 1 88 ? -23.205 -1.938 42.940 1.00 85.50 88 GLU A O 1
ATOM 593 N N . SER A 1 89 ? -22.217 -3.606 41.813 1.00 77.88 89 SER A N 1
ATOM 594 C CA . SER A 1 89 ? -21.512 -4.175 42.974 1.00 77.88 89 SER A CA 1
ATOM 595 C C . SER A 1 89 ? -20.481 -3.224 43.601 1.00 77.88 89 SER A C 1
ATOM 597 O O . SER A 1 89 ? -20.148 -3.364 44.773 1.00 77.88 89 SER A O 1
ATOM 599 N N . ALA A 1 90 ? -19.939 -2.275 42.833 1.00 75.38 90 ALA A N 1
ATOM 600 C CA . ALA A 1 90 ? -18.969 -1.288 43.313 1.00 75.38 90 ALA A CA 1
ATOM 601 C C . ALA A 1 90 ? -19.614 -0.049 43.965 1.00 75.38 90 ALA A C 1
ATOM 603 O O . ALA A 1 90 ? -18.896 0.774 44.537 1.00 75.38 90 ALA A O 1
ATOM 604 N N . SER A 1 91 ? -20.936 0.111 43.843 1.00 69.38 91 SER A N 1
ATOM 605 C CA . SER A 1 91 ? -21.687 1.253 44.386 1.00 69.38 91 SER A CA 1
ATOM 606 C C . SER A 1 91 ? -22.375 0.961 45.727 1.00 69.38 91 SER A C 1
ATOM 608 O O . SER A 1 91 ? -23.044 1.849 46.260 1.00 69.38 91 SER A O 1
ATOM 610 N N . GLU A 1 92 ? -22.206 -0.250 46.265 1.00 53.19 92 GLU A N 1
ATOM 611 C CA . GLU A 1 92 ? -22.706 -0.697 47.577 1.00 53.19 92 GLU A CA 1
ATOM 612 C C . GLU A 1 92 ? -21.655 -0.600 48.696 1.00 53.19 92 GLU A C 1
ATOM 614 O O . GLU A 1 92 ? -20.448 -0.801 48.424 1.00 53.19 92 GLU A O 1
#

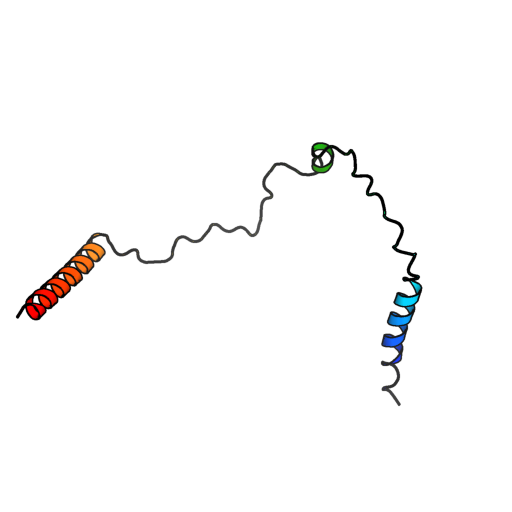Sequence (92 aa):
MKTCTNLTILVGTALTLAACGSSDDASVEATADTVEMPADEALEAISEDAAEDPEATEADAPEGDAASAEEAANAAADVAAEAAAVAESASE

Secondary structure (DSSP, 8-state):
--SSSSSHHHHHHHHHHHHT-----TTS----------HHHHHTTS-SSPPP-TT-PPPPP--S----HHHHHHHHHHH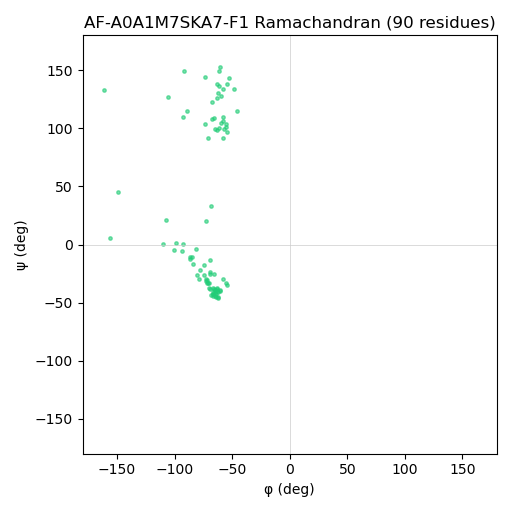HHHHHHHHHHT--

Radius of gyration: 36.53 Å; Cα contacts (8 Å, |Δi|>4): 2; chains: 1; bounding box: 81×52×70 Å

Solvent-accessible surface area (backbone atoms only — not comparable to full-atom values): 6291 Å² total; per-residue (Å²): 144,84,76,74,73,73,64,60,63,65,56,53,58,57,54,53,52,57,72,75,50,77,77,68,76,83,78,65,81,73,76,74,76,72,70,91,63,54,71,66,71,77,42,68,90,55,76,89,66,80,80,85,60,90,82,69,68,84,81,79,73,84,90,64,90,74,72,49,73,66,57,54,50,51,55,52,51,53,53,51,52,52,53,51,55,53,52,57,64,68,73,108

pLDDT: mean 74.3, std 14.2, range [48.59, 96.69]